Protein AF-A0AA42XKY0-F1 (afdb_monomer)

Mean predicted aligned error: 11.55 Å

Solvent-accessible surface area (backbone atoms only — not comparable to full-atom values): 4219 Å² total; per-residue (Å²): 135,84,59,68,40,84,42,64,51,79,91,37,48,40,83,89,78,75,45,59,81,50,78,43,79,40,73,57,78,68,96,60,78,87,76,53,69,67,60,54,49,53,55,51,52,54,54,51,49,54,52,50,52,56,50,51,53,52,52,51,52,53,54,60,79,73,108

Foldseek 3Di:
DFDWDWDADPVQQDPVVRDGNDTDTDGDDDPDPDDDPVNVVVVVVVVVVVVVVVVVVVVVVVVVVVD

Radius of gyration: 26.75 Å; Cα 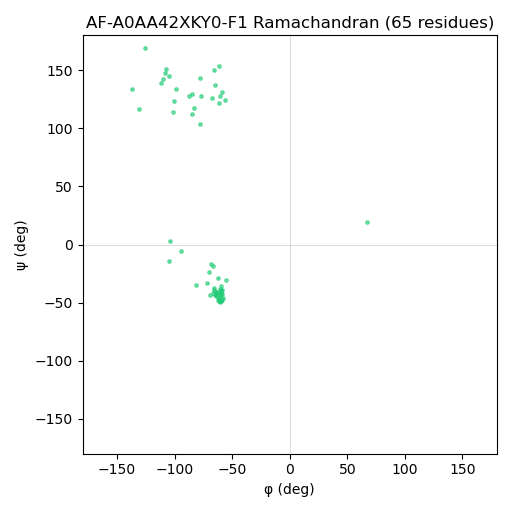contacts (8 Å, |Δi|>4): 39; chains: 1; bounding box: 48×26×71 Å

Secondary structure (DSSP, 8-state):
-PPEEEEE-GGGEETTTTEESSEEEEEPPPSSPPPPHHHHHHHHHHHHHHHHHHHHHHHHHHHHHT-

pLDDT: mean 85.12, std 10.11, range [51.28, 97.81]

Structure (mmCIF, N/CA/C/O backbone):
data_AF-A0AA42XKY0-F1
#
_entry.id   AF-A0AA42XKY0-F1
#
loop_
_atom_site.group_PDB
_atom_site.id
_atom_site.type_symbol
_atom_site.label_atom_id
_atom_site.label_alt_id
_atom_site.label_comp_id
_atom_site.label_asym_id
_atom_site.label_entity_id
_atom_site.label_seq_id
_atom_site.pdbx_PDB_ins_code
_atom_site.Cartn_x
_atom_site.Cartn_y
_atom_site.Cartn_z
_atom_site.occupancy
_atom_site.B_iso_or_equiv
_atom_site.auth_seq_id
_atom_site.auth_comp_id
_atom_site.auth_asym_id
_atom_site.auth_atom_id
_atom_site.pdbx_PDB_model_num
ATOM 1 N N . MET A 1 1 ? -5.503 -2.699 -18.856 1.00 51.28 1 MET A N 1
ATOM 2 C CA . MET A 1 1 ? -5.171 -2.249 -20.226 1.00 51.28 1 MET A CA 1
ATOM 3 C C . MET A 1 1 ? -4.009 -1.281 -20.103 1.00 51.28 1 MET A C 1
ATOM 5 O O . MET A 1 1 ? -4.145 -0.330 -19.346 1.00 51.28 1 MET A O 1
ATOM 9 N N . ALA A 1 2 ? -2.866 -1.557 -20.731 1.00 66.81 2 ALA A N 1
ATOM 10 C CA . ALA A 1 2 ? -1.710 -0.662 -20.683 1.00 66.81 2 ALA A CA 1
ATOM 11 C C . ALA A 1 2 ? -1.855 0.414 -21.767 1.00 66.81 2 ALA A C 1
ATOM 13 O O . ALA A 1 2 ? -2.127 0.084 -22.921 1.00 66.81 2 ALA A O 1
ATOM 14 N N . VAL A 1 3 ? -1.699 1.684 -21.394 1.00 77.12 3 VAL A N 1
ATOM 15 C CA . VAL A 1 3 ? -1.595 2.787 -22.357 1.00 77.12 3 VAL A CA 1
ATOM 16 C C . VAL A 1 3 ? -0.181 2.756 -22.927 1.00 77.12 3 VAL A C 1
ATOM 18 O O . VAL A 1 3 ? 0.789 2.689 -22.171 1.00 77.12 3 VAL A O 1
ATOM 21 N N . LEU A 1 4 ? -0.068 2.744 -24.252 1.00 82.12 4 LEU A N 1
ATOM 22 C CA . LEU A 1 4 ? 1.211 2.770 -24.955 1.00 82.12 4 LEU A CA 1
ATOM 23 C C . LEU A 1 4 ? 1.493 4.201 -25.399 1.00 82.12 4 LEU A C 1
ATOM 25 O O . LEU A 1 4 ? 0.611 4.858 -25.954 1.00 82.12 4 LEU A O 1
ATOM 29 N N . ILE A 1 5 ? 2.718 4.665 -25.175 1.00 82.25 5 ILE A N 1
ATOM 30 C CA . ILE A 1 5 ? 3.175 5.969 -25.657 1.00 82.25 5 ILE A CA 1
ATOM 31 C C . ILE A 1 5 ? 4.202 5.775 -26.777 1.00 82.25 5 ILE A C 1
ATOM 33 O O . ILE A 1 5 ? 5.012 4.841 -26.707 1.00 82.25 5 ILE A O 1
ATOM 37 N N . PRO A 1 6 ? 4.176 6.630 -27.815 1.00 84.81 6 PRO A N 1
ATOM 38 C CA . PRO A 1 6 ? 5.217 6.630 -28.825 1.00 84.81 6 PRO A CA 1
ATOM 39 C C . PRO A 1 6 ? 6.519 7.118 -28.186 1.00 84.81 6 PRO A C 1
ATOM 41 O O . PRO A 1 6 ? 6.572 8.187 -27.581 1.00 84.81 6 PRO A O 1
ATOM 44 N N . ALA A 1 7 ? 7.570 6.324 -28.324 1.00 82.12 7 ALA A N 1
ATOM 45 C CA . ALA A 1 7 ? 8.924 6.666 -27.935 1.00 82.12 7 ALA A CA 1
ATOM 46 C C . ALA A 1 7 ? 9.867 6.482 -29.123 1.00 82.12 7 ALA A C 1
ATOM 48 O O . ALA A 1 7 ? 9.509 5.932 -30.167 1.00 82.12 7 ALA A O 1
ATOM 49 N N . CYS A 1 8 ? 11.085 6.971 -28.953 1.00 84.56 8 CYS A N 1
ATOM 50 C CA . CYS A 1 8 ? 12.101 6.987 -29.984 1.00 84.56 8 CYS A CA 1
ATOM 51 C C . CYS A 1 8 ? 13.426 6.571 -29.374 1.00 84.56 8 CYS A C 1
ATOM 53 O O . CYS A 1 8 ? 13.779 7.018 -28.281 1.00 84.56 8 CYS A O 1
ATOM 55 N N . ARG A 1 9 ? 14.137 5.679 -30.057 1.00 78.44 9 ARG A N 1
ATOM 56 C CA . ARG A 1 9 ? 15.487 5.308 -29.655 1.00 78.44 9 ARG A CA 1
ATOM 57 C C . ARG A 1 9 ? 16.433 6.416 -30.106 1.00 78.44 9 ARG A C 1
ATOM 59 O O . ARG A 1 9 ? 16.270 6.961 -31.189 1.00 78.44 9 ARG A O 1
ATOM 66 N N . GLU A 1 10 ? 17.448 6.708 -29.303 1.00 76.12 10 GLU A N 1
ATOM 67 C CA . GLU A 1 10 ? 18.425 7.769 -29.595 1.00 76.12 10 GLU A CA 1
ATOM 68 C C . GLU A 1 10 ? 19.111 7.601 -30.962 1.00 76.12 10 GLU A C 1
ATOM 70 O O . GLU A 1 10 ? 19.437 8.586 -31.610 1.00 76.12 10 GLU A O 1
ATOM 75 N N . ALA A 1 11 ? 19.279 6.357 -31.427 1.00 77.81 11 ALA A N 1
ATOM 76 C CA . ALA A 1 11 ? 19.852 6.038 -32.736 1.00 77.81 11 ALA A CA 1
ATOM 77 C C . ALA A 1 11 ? 18.944 6.404 -33.928 1.00 77.81 11 ALA A C 1
ATOM 79 O O . ALA A 1 11 ? 19.444 6.586 -35.034 1.00 77.81 11 ALA A O 1
ATOM 80 N N . ASP A 1 12 ? 17.632 6.501 -33.702 1.00 75.75 12 ASP A N 1
ATOM 81 C CA . ASP A 1 12 ? 16.607 6.757 -34.723 1.00 75.75 12 ASP A CA 1
ATOM 82 C C . ASP A 1 12 ? 16.085 8.208 -34.671 1.00 75.75 12 ASP A C 1
ATOM 84 O O . ASP A 1 12 ? 15.174 8.585 -35.415 1.00 75.75 12 ASP A O 1
ATOM 88 N N . LEU A 1 13 ? 16.654 9.025 -33.778 1.00 79.69 13 LEU A N 1
ATOM 89 C CA . LEU A 1 13 ? 16.348 10.441 -33.644 1.00 79.69 13 LEU A CA 1
ATOM 90 C C . LEU A 1 13 ? 17.190 11.243 -34.640 1.00 79.69 13 LEU A C 1
ATOM 92 O O . LEU A 1 13 ? 18.405 11.370 -34.483 1.00 79.69 13 LEU A O 1
ATOM 96 N N . ASP A 1 14 ? 16.541 11.841 -35.635 1.00 79.38 14 ASP A N 1
ATOM 97 C CA . ASP A 1 14 ? 17.189 12.836 -36.480 1.00 79.38 14 ASP A CA 1
ATOM 98 C C . ASP A 1 14 ? 17.250 14.172 -35.726 1.00 79.38 14 ASP A C 1
ATOM 100 O O . ASP A 1 14 ? 16.257 14.891 -35.585 1.00 79.38 14 ASP A O 1
ATOM 104 N N . THR A 1 15 ? 18.436 14.504 -35.215 1.00 75.88 15 THR A N 1
ATOM 105 C CA . THR A 1 15 ? 18.682 15.712 -34.416 1.00 75.88 15 THR A CA 1
ATOM 106 C C . THR A 1 15 ? 18.572 17.008 -35.216 1.00 75.88 15 THR A C 1
ATOM 108 O O . THR A 1 15 ? 18.421 18.069 -34.612 1.00 75.88 15 THR A O 1
ATOM 111 N N . ALA A 1 16 ? 18.610 16.949 -36.553 1.00 78.56 16 ALA A N 1
ATOM 112 C CA . ALA A 1 16 ? 18.464 18.124 -37.407 1.00 78.56 16 ALA A CA 1
ATOM 113 C C . ALA A 1 16 ? 16.993 18.521 -37.611 1.00 78.56 16 ALA A C 1
ATOM 115 O O . ALA A 1 16 ? 16.679 19.708 -37.693 1.00 78.56 16 ALA A O 1
ATOM 116 N N . THR A 1 17 ? 16.091 17.540 -37.683 1.00 77.31 17 THR A N 1
ATOM 117 C CA . THR A 1 17 ? 14.651 17.762 -37.906 1.00 77.31 17 THR A CA 1
ATOM 118 C C . THR A 1 17 ? 13.807 17.582 -36.645 1.00 77.31 17 THR A C 1
ATOM 120 O O . THR A 1 17 ? 12.648 17.993 -36.620 1.00 77.31 17 THR A O 1
ATOM 123 N N . GLY A 1 18 ? 14.369 16.985 -35.589 1.00 72.62 18 GLY A N 1
ATOM 124 C CA . GLY A 1 18 ? 13.642 16.634 -34.370 1.00 72.62 18 GLY A CA 1
ATOM 125 C C . GLY A 1 18 ? 12.599 15.539 -34.596 1.00 72.62 18 GLY A C 1
ATOM 126 O O . GLY A 1 18 ? 11.662 15.414 -33.807 1.00 72.62 18 GLY A O 1
ATOM 127 N N . THR A 1 19 ? 12.724 14.776 -35.686 1.00 77.94 19 THR A N 1
ATOM 128 C CA . THR A 1 19 ? 11.776 13.721 -36.055 1.00 77.94 19 THR A CA 1
ATOM 129 C C . THR A 1 19 ? 12.376 12.340 -35.828 1.00 77.94 19 THR A C 1
ATOM 131 O O . THR A 1 19 ? 13.590 12.146 -35.887 1.00 77.94 19 THR A O 1
ATOM 134 N N . CYS A 1 20 ? 11.511 11.372 -35.535 1.00 82.62 20 CYS A N 1
ATOM 135 C CA . CYS A 1 20 ? 11.916 9.987 -35.332 1.00 82.62 20 CYS A CA 1
ATOM 136 C C . CYS A 1 20 ? 11.636 9.169 -36.577 1.00 82.62 20 CYS A C 1
ATOM 138 O O . CYS A 1 20 ? 10.497 9.105 -37.041 1.00 82.62 20 CYS A O 1
ATOM 140 N N . THR A 1 21 ? 12.682 8.534 -37.099 1.00 80.00 21 THR A N 1
ATOM 141 C CA . THR A 1 21 ? 12.605 7.707 -38.308 1.00 80.00 21 THR A CA 1
ATOM 142 C C . THR A 1 21 ? 11.859 6.400 -38.040 1.00 80.00 21 THR A C 1
ATOM 144 O O . THR A 1 21 ? 11.116 5.925 -38.899 1.00 80.00 21 THR A O 1
ATOM 147 N N . ALA A 1 22 ? 11.989 5.859 -36.824 1.00 79.94 22 ALA A N 1
ATOM 148 C CA . ALA A 1 22 ? 11.274 4.682 -36.350 1.00 79.94 22 ALA A CA 1
ATOM 149 C C . ALA A 1 22 ? 10.650 4.937 -34.968 1.00 79.94 22 ALA A C 1
ATOM 151 O O . ALA A 1 22 ? 11.344 5.152 -33.973 1.00 79.94 22 ALA A O 1
ATOM 152 N N . VAL A 1 23 ? 9.316 4.894 -34.901 1.00 83.06 23 VAL A N 1
ATOM 153 C CA . VAL A 1 23 ? 8.565 5.031 -33.645 1.00 83.06 23 VAL A CA 1
ATOM 154 C C . VAL A 1 23 ? 8.423 3.663 -32.987 1.00 83.06 23 VAL A C 1
ATOM 156 O O . VAL A 1 23 ? 7.933 2.716 -33.603 1.00 83.06 23 VAL A O 1
ATOM 159 N N . ILE A 1 24 ? 8.809 3.572 -31.716 1.00 84.75 24 ILE A N 1
ATOM 160 C CA . ILE A 1 24 ? 8.599 2.388 -30.880 1.00 84.75 24 ILE A CA 1
ATOM 161 C C . ILE A 1 24 ? 7.469 2.645 -29.883 1.00 84.75 24 ILE A C 1
ATOM 163 O O . ILE A 1 24 ? 7.303 3.754 -29.385 1.00 84.75 24 ILE A O 1
ATOM 167 N N . TRP A 1 25 ? 6.687 1.615 -29.573 1.00 83.00 25 TRP A N 1
ATOM 168 C CA . TRP A 1 25 ? 5.602 1.708 -28.596 1.00 83.00 25 TRP A CA 1
ATOM 169 C C . TRP A 1 25 ? 6.053 1.098 -27.279 1.00 83.00 25 TRP A C 1
ATOM 1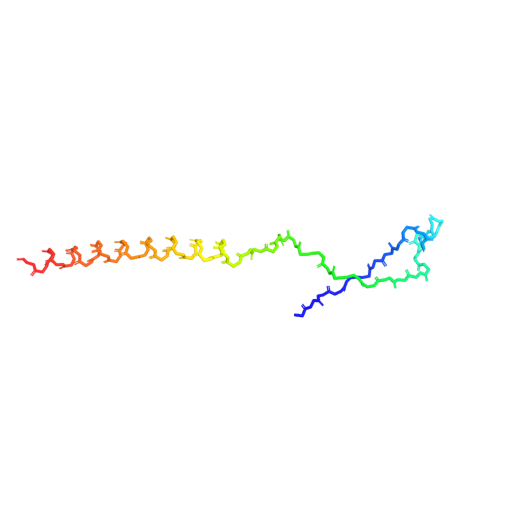71 O O . TRP A 1 25 ? 6.287 -0.108 -27.203 1.00 83.00 25 TRP A O 1
ATOM 181 N N . ILE A 1 26 ? 6.178 1.930 -26.248 1.00 82.69 26 ILE A N 1
ATOM 182 C CA . ILE A 1 26 ? 6.528 1.479 -24.899 1.00 82.69 26 ILE A CA 1
ATOM 183 C C . ILE A 1 26 ? 5.315 1.581 -23.973 1.00 82.69 26 ILE A C 1
ATOM 185 O O . ILE A 1 26 ? 4.484 2.483 -24.138 1.00 82.69 26 ILE A O 1
ATOM 189 N N . PRO A 1 27 ? 5.190 0.671 -22.990 1.00 81.56 27 PRO A N 1
ATOM 190 C CA . PRO A 1 27 ? 4.215 0.840 -21.926 1.00 81.56 27 PRO A CA 1
ATOM 191 C C . PRO A 1 27 ? 4.493 2.155 -21.205 1.00 81.56 27 PRO A C 1
ATOM 193 O O . PRO A 1 27 ? 5.636 2.446 -20.847 1.00 81.56 27 PRO A O 1
ATOM 196 N N . GLN A 1 28 ? 3.444 2.955 -21.017 1.00 80.69 28 GLN A N 1
ATOM 197 C CA . GLN A 1 28 ? 3.551 4.187 -20.256 1.00 80.69 28 GLN A CA 1
ATOM 198 C C . GLN A 1 28 ? 4.088 3.845 -18.858 1.00 80.69 28 GLN A C 1
ATOM 200 O O . GLN A 1 28 ? 3.483 3.013 -18.173 1.00 80.69 28 GLN A O 1
ATOM 205 N N . PRO A 1 29 ? 5.196 4.465 -18.419 1.00 73.69 29 PRO A N 1
ATOM 206 C CA . PRO A 1 29 ? 5.685 4.259 -17.069 1.00 73.69 29 PRO A CA 1
ATOM 207 C C . PRO A 1 29 ? 4.602 4.709 -16.086 1.00 73.69 29 PRO A C 1
ATOM 209 O O . PRO A 1 29 ? 4.052 5.810 -16.196 1.00 73.69 29 PRO A O 1
ATOM 212 N N . ALA A 1 30 ? 4.254 3.835 -15.145 1.00 76.88 30 ALA A N 1
ATOM 213 C CA . ALA A 1 30 ? 3.352 4.201 -14.068 1.00 76.88 30 ALA A CA 1
ATOM 214 C C . ALA A 1 30 ? 4.027 5.275 -13.202 1.00 76.88 30 ALA A C 1
ATOM 216 O O . ALA A 1 30 ? 5.215 5.182 -12.897 1.00 76.88 30 ALA A O 1
ATOM 217 N N . LEU A 1 31 ? 3.266 6.298 -12.803 1.00 79.12 31 LEU A N 1
ATOM 218 C CA . LEU A 1 31 ? 3.7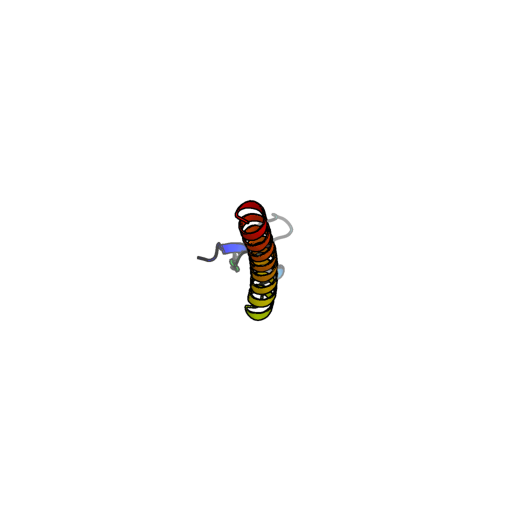66 7.353 -11.913 1.00 79.12 31 LEU A CA 1
ATOM 219 C C . LEU A 1 31 ? 4.168 6.794 -10.538 1.00 79.12 31 LEU A C 1
ATOM 221 O O . LEU A 1 31 ? 5.030 7.349 -9.864 1.00 79.12 31 LEU A O 1
ATOM 225 N N . LEU A 1 32 ? 3.514 5.710 -10.123 1.00 78.94 32 LEU A N 1
ATOM 226 C CA . LEU A 1 32 ? 3.721 5.053 -8.843 1.00 78.94 32 LEU A CA 1
ATOM 227 C C . LEU A 1 32 ? 4.369 3.685 -9.08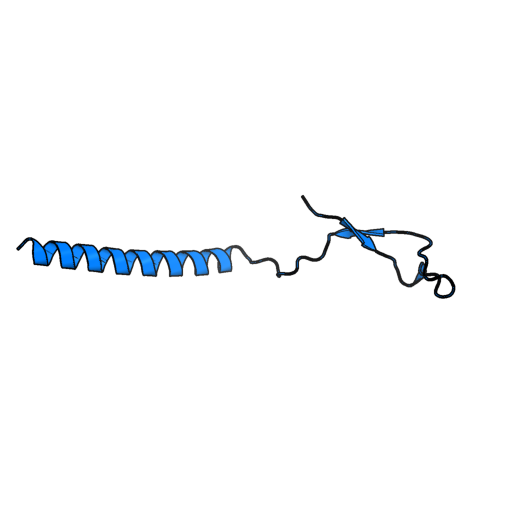0 1.00 78.94 32 LEU A C 1
ATOM 229 O O . LEU A 1 32 ? 3.961 2.991 -10.017 1.00 78.94 32 LEU A O 1
ATOM 233 N N . PRO A 1 33 ? 5.346 3.287 -8.246 1.00 78.88 33 PRO A N 1
ATOM 234 C CA . PRO A 1 33 ? 5.896 1.944 -8.298 1.00 78.88 33 PRO A CA 1
ATOM 235 C C . PRO A 1 33 ? 4.801 0.917 -8.010 1.00 78.88 33 PRO A C 1
ATOM 237 O O . PRO A 1 33 ? 3.812 1.198 -7.327 1.00 78.88 33 PRO A O 1
ATOM 240 N N . GLU A 1 34 ? 4.991 -0.284 -8.541 1.00 81.31 34 GLU A N 1
ATOM 241 C CA . GLU A 1 34 ? 4.091 -1.399 -8.286 1.00 81.31 34 GLU A CA 1
ATOM 242 C C . GLU A 1 34 ? 4.095 -1.718 -6.787 1.00 81.31 34 GLU A C 1
ATOM 244 O O . GLU A 1 34 ? 5.148 -1.956 -6.194 1.00 81.31 34 GLU A O 1
ATOM 249 N N . LEU A 1 35 ? 2.918 -1.663 -6.160 1.00 83.94 35 LEU A N 1
ATOM 250 C CA . LEU A 1 35 ? 2.779 -1.955 -4.739 1.00 83.94 35 LEU A CA 1
ATOM 251 C C . LEU A 1 35 ? 2.678 -3.477 -4.566 1.00 83.94 35 LEU A C 1
ATOM 253 O O . LEU A 1 35 ? 1.718 -4.069 -5.075 1.00 83.94 35 LEU A O 1
ATOM 257 N N . PRO A 1 36 ? 3.621 -4.132 -3.866 1.00 88.38 36 PRO A N 1
ATOM 258 C CA . PRO A 1 36 ? 3.544 -5.567 -3.661 1.00 88.38 36 PRO A CA 1
ATOM 259 C C . PRO A 1 36 ? 2.332 -5.910 -2.787 1.00 88.38 36 PRO A C 1
ATOM 261 O O . PRO A 1 36 ? 1.899 -5.138 -1.928 1.00 88.38 36 PRO A O 1
ATOM 264 N N . ILE A 1 37 ? 1.775 -7.101 -3.013 1.00 90.62 37 ILE A N 1
ATOM 265 C CA . ILE A 1 37 ? 0.551 -7.556 -2.336 1.00 90.62 37 ILE A CA 1
ATOM 266 C C . ILE A 1 37 ? 0.741 -7.588 -0.813 1.00 90.62 37 ILE A C 1
ATOM 268 O O . ILE A 1 37 ? -0.187 -7.265 -0.076 1.00 90.62 37 ILE A O 1
ATOM 272 N N . GLU A 1 38 ? 1.940 -7.935 -0.346 1.00 91.75 38 GLU A N 1
ATOM 273 C CA . GLU A 1 38 ? 2.288 -7.960 1.077 1.00 91.75 38 GLU A CA 1
ATOM 274 C C . GLU A 1 38 ? 2.131 -6.578 1.732 1.00 91.75 38 GLU A C 1
ATOM 276 O O . GLU A 1 38 ? 1.438 -6.449 2.745 1.00 91.75 38 GLU A O 1
ATOM 281 N N . ASP A 1 39 ? 2.669 -5.527 1.107 1.00 89.12 39 ASP A N 1
ATOM 282 C CA . ASP A 1 39 ? 2.557 -4.156 1.615 1.00 89.12 39 ASP A CA 1
ATOM 283 C C . ASP A 1 39 ? 1.105 -3.663 1.580 1.00 89.12 39 ASP A C 1
ATOM 285 O O . ASP A 1 39 ? 0.622 -3.035 2.528 1.00 89.12 39 ASP A O 1
ATOM 289 N N . ALA A 1 40 ? 0.366 -4.002 0.519 1.00 90.81 40 ALA A N 1
ATOM 290 C CA . ALA A 1 40 ? -1.054 -3.679 0.410 1.00 90.81 40 ALA A CA 1
ATOM 291 C C . ALA A 1 40 ? -1.877 -4.325 1.542 1.00 90.81 40 ALA A C 1
ATOM 293 O O . ALA A 1 40 ? -2.739 -3.676 2.146 1.00 90.81 40 ALA A O 1
ATOM 294 N N . GLN A 1 41 ? -1.593 -5.590 1.866 1.00 94.12 41 GLN A N 1
ATOM 295 C CA . GLN A 1 41 ? -2.242 -6.308 2.963 1.00 94.12 41 GLN A CA 1
ATOM 296 C C . GLN A 1 41 ? -1.877 -5.719 4.323 1.00 94.12 41 GLN A C 1
ATOM 298 O O . GLN A 1 41 ? -2.761 -5.550 5.166 1.00 94.12 41 GLN A O 1
ATOM 303 N N . ALA A 1 42 ? -0.608 -5.362 4.531 1.00 96.19 42 ALA A N 1
ATOM 304 C CA . ALA A 1 42 ? -0.162 -4.730 5.763 1.00 96.19 42 ALA A CA 1
ATOM 305 C C . ALA A 1 42 ? -0.922 -3.419 6.015 1.00 96.19 42 ALA A C 1
ATOM 307 O O . ALA A 1 42 ? -1.472 -3.228 7.103 1.00 96.19 42 ALA A O 1
ATOM 308 N N . ILE A 1 43 ? -1.036 -2.552 5.003 1.00 94.56 43 ILE A N 1
ATOM 309 C CA . ILE A 1 43 ? -1.787 -1.291 5.100 1.00 94.56 43 ILE A CA 1
ATOM 310 C C . ILE A 1 43 ? -3.267 -1.565 5.400 1.00 94.56 43 ILE A C 1
ATOM 312 O O . ILE A 1 43 ? -3.825 -0.996 6.344 1.00 94.56 43 ILE A O 1
ATOM 316 N N . GLY A 1 44 ? -3.896 -2.478 4.654 1.00 95.62 44 GLY A N 1
ATOM 317 C CA . GLY A 1 44 ? -5.299 -2.849 4.857 1.00 95.62 44 GLY A CA 1
ATOM 318 C C . GLY A 1 44 ? -5.580 -3.381 6.266 1.00 95.62 44 GLY A C 1
ATOM 319 O O . GLY A 1 44 ? -6.550 -2.970 6.907 1.00 95.62 44 GLY A O 1
ATOM 320 N N . ALA A 1 45 ? -4.696 -4.230 6.796 1.00 96.56 45 ALA A N 1
ATOM 321 C CA . ALA A 1 45 ? -4.822 -4.796 8.136 1.00 96.56 45 ALA A CA 1
ATOM 322 C C . ALA A 1 45 ? -4.744 -3.721 9.23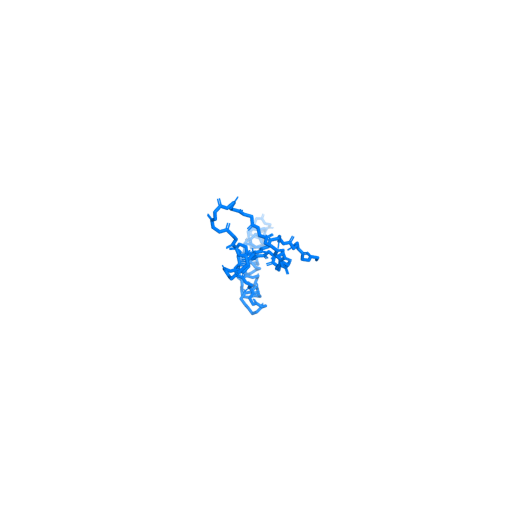1 1.00 96.56 45 ALA A C 1
ATOM 324 O O . ALA A 1 45 ? -5.524 -3.751 10.186 1.00 96.56 45 ALA A O 1
ATOM 325 N N . LYS A 1 46 ? -3.845 -2.737 9.092 1.00 97.00 46 LYS A N 1
ATOM 326 C CA . LYS A 1 46 ? -3.746 -1.622 10.049 1.00 97.00 46 LYS A CA 1
ATOM 327 C C . LYS A 1 46 ? -5.009 -0.764 10.049 1.00 97.00 46 LYS A C 1
ATOM 329 O O . LYS A 1 46 ? -5.496 -0.407 11.121 1.00 97.00 46 LYS A O 1
ATOM 334 N N . ILE A 1 47 ? -5.568 -0.480 8.873 1.00 97.25 47 ILE A N 1
ATOM 335 C CA . ILE A 1 47 ? -6.823 0.275 8.750 1.00 97.25 47 ILE A CA 1
ATOM 336 C C . ILE A 1 47 ? -7.968 -0.489 9.425 1.00 97.25 47 ILE A C 1
ATOM 338 O O . ILE A 1 47 ? -8.689 0.082 10.243 1.00 97.25 47 ILE A O 1
ATOM 342 N N . ALA A 1 48 ? -8.108 -1.786 9.144 1.00 97.69 48 ALA A N 1
ATOM 343 C CA . ALA A 1 48 ? -9.143 -2.621 9.750 1.00 97.69 48 ALA A CA 1
ATOM 344 C C . ALA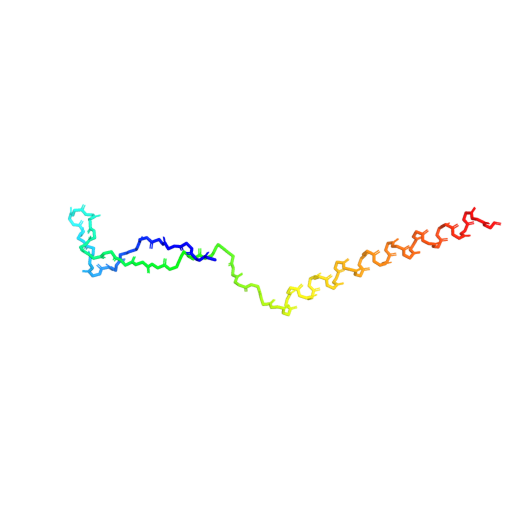 A 1 48 ? -9.036 -2.666 11.285 1.00 97.69 48 ALA A C 1
ATOM 346 O O . ALA A 1 48 ? -10.051 -2.587 11.979 1.00 97.69 48 ALA A O 1
ATOM 347 N N . LEU A 1 49 ? -7.814 -2.721 11.823 1.00 97.44 49 LEU A N 1
ATOM 348 C CA . LEU A 1 49 ? -7.571 -2.711 13.266 1.00 97.44 49 LEU A CA 1
ATOM 349 C C . LEU A 1 49 ? -8.069 -1.413 13.915 1.00 97.44 49 LEU A C 1
ATOM 351 O O . LEU A 1 49 ? -8.755 -1.470 14.935 1.00 97.44 49 LEU A O 1
ATOM 355 N N . LEU A 1 50 ? -7.793 -0.250 13.315 1.00 97.81 50 LEU A N 1
ATOM 356 C CA . LEU A 1 50 ? -8.278 1.038 13.833 1.00 97.81 50 LEU A CA 1
ATOM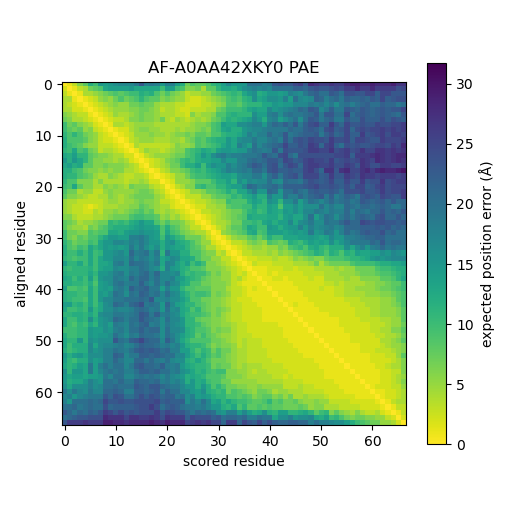 357 C C . LEU A 1 50 ? -9.810 1.090 13.892 1.00 97.81 50 LEU A C 1
ATOM 359 O O . LEU A 1 50 ? -10.383 1.526 14.894 1.00 97.81 50 LEU A O 1
ATOM 363 N N . TRP A 1 51 ? -10.479 0.591 12.851 1.00 97.75 51 TRP A N 1
ATOM 364 C CA . TRP A 1 51 ? -11.938 0.482 12.826 1.00 97.75 51 TRP A CA 1
ATOM 365 C C . TRP A 1 51 ? -12.472 -0.470 13.895 1.00 97.75 51 TRP A C 1
ATOM 367 O O . TRP A 1 51 ? -13.451 -0.141 14.570 1.00 97.75 51 TRP A O 1
ATOM 377 N N . ALA A 1 52 ? -11.821 -1.618 14.087 1.00 97.31 52 ALA A N 1
ATOM 378 C CA . ALA A 1 52 ? -12.199 -2.586 15.110 1.00 97.31 52 ALA A CA 1
ATOM 379 C C . ALA A 1 52 ? -12.101 -1.980 16.517 1.00 97.31 52 ALA A C 1
ATOM 381 O O . ALA A 1 52 ? -13.045 -2.081 17.299 1.00 97.31 52 ALA A O 1
ATOM 382 N N . VAL A 1 53 ? -11.006 -1.277 16.818 1.00 97.69 53 VAL A N 1
ATOM 383 C CA . VAL A 1 53 ? -10.822 -0.592 18.104 1.00 97.69 53 VAL A CA 1
ATOM 384 C C . VAL A 1 53 ? -11.917 0.454 18.319 1.00 97.69 53 VAL A C 1
ATOM 386 O O . VAL A 1 53 ? -12.590 0.439 19.351 1.00 97.69 53 VAL A O 1
ATOM 389 N N . ALA A 1 54 ? -12.167 1.317 17.331 1.00 96.75 54 ALA A N 1
ATOM 390 C CA . ALA A 1 54 ? -13.227 2.321 17.417 1.00 96.75 54 ALA A CA 1
ATOM 391 C C . ALA A 1 54 ? -14.615 1.693 17.644 1.00 96.75 54 ALA A C 1
ATOM 393 O O . ALA A 1 54 ? -15.422 2.213 18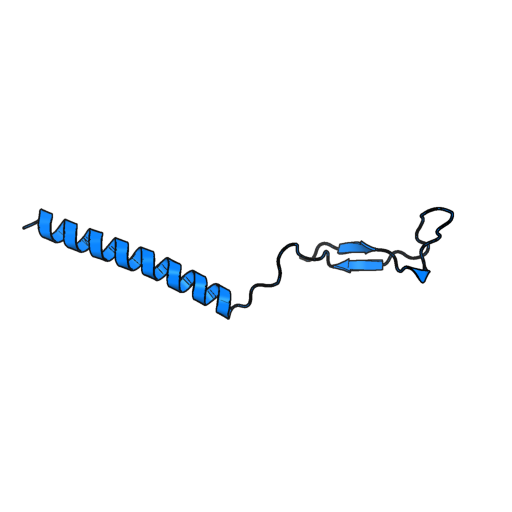.418 1.00 96.75 54 ALA A O 1
ATOM 394 N N . TYR A 1 55 ? -14.897 0.560 16.998 1.00 97.19 55 TYR A N 1
ATOM 395 C CA . TYR A 1 55 ? -16.144 -0.175 17.178 1.00 97.19 55 TYR A CA 1
ATOM 396 C C . TYR A 1 55 ? -16.288 -0.741 18.596 1.00 97.19 55 TYR A C 1
ATOM 398 O O . TYR A 1 55 ? -17.342 -0.581 19.212 1.00 97.19 55 TYR A O 1
ATOM 406 N N . VAL A 1 56 ? -15.223 -1.323 19.153 1.00 97.25 56 VAL A N 1
ATOM 407 C CA . VAL A 1 56 ? -15.213 -1.827 20.535 1.00 97.25 56 VAL A CA 1
ATOM 408 C C . VAL A 1 56 ? -15.491 -0.702 21.531 1.00 97.25 56 VAL A C 1
ATOM 410 O O . VAL A 1 56 ? -16.357 -0.854 22.391 1.00 97.25 56 VAL A O 1
ATOM 413 N N . PHE A 1 57 ? -14.850 0.461 21.383 1.00 96.25 57 PHE A N 1
ATOM 414 C CA . PHE A 1 57 ? -15.134 1.618 22.240 1.00 96.25 57 PHE A CA 1
ATOM 415 C C . PHE A 1 57 ? -16.598 2.068 22.158 1.00 96.25 57 PHE A C 1
ATOM 417 O O . PHE A 1 57 ? -17.213 2.363 23.185 1.00 96.25 57 PHE A O 1
ATOM 424 N N . ARG A 1 58 ? -17.189 2.077 20.956 1.00 95.88 58 ARG A N 1
ATOM 425 C CA . ARG A 1 58 ? -18.619 2.386 20.785 1.00 95.88 58 ARG A CA 1
ATOM 426 C C . ARG A 1 58 ? -19.512 1.369 21.491 1.00 95.88 58 ARG A C 1
ATOM 428 O O . ARG A 1 58 ? -20.490 1.768 22.120 1.00 95.88 58 ARG A O 1
ATOM 435 N N . LEU A 1 59 ? -19.183 0.079 21.417 1.00 95.12 59 LEU A N 1
ATOM 436 C CA . LEU A 1 59 ? -19.935 -0.968 22.109 1.00 95.12 59 LEU A CA 1
ATOM 437 C C . LEU A 1 59 ? -19.861 -0.820 23.628 1.00 95.12 59 LEU A C 1
ATOM 439 O O . LEU A 1 59 ? -20.894 -0.910 24.290 1.00 95.12 59 LEU A O 1
ATOM 443 N N . ILE A 1 60 ? -18.670 -0.557 24.171 1.00 95.12 60 ILE A N 1
ATOM 444 C CA . ILE A 1 60 ? -18.474 -0.350 25.611 1.00 95.12 60 ILE A CA 1
ATOM 445 C C . ILE A 1 60 ? -19.293 0.851 26.081 1.00 95.12 60 ILE A C 1
ATOM 447 O O . ILE A 1 60 ? -20.056 0.737 27.036 1.00 95.12 60 ILE A O 1
ATOM 451 N N . ARG A 1 61 ? -19.204 1.983 25.374 1.00 93.50 61 ARG A N 1
ATOM 452 C CA . ARG A 1 61 ? -19.980 3.182 25.708 1.00 93.50 61 ARG A CA 1
ATOM 453 C C . ARG A 1 61 ? -21.482 2.906 25.709 1.00 93.50 61 ARG A C 1
ATOM 455 O O . ARG A 1 61 ? -22.159 3.255 26.668 1.00 93.50 61 ARG A O 1
ATOM 462 N N . LYS A 1 62 ? -21.986 2.220 24.678 1.00 91.62 62 LYS A N 1
ATOM 463 C CA . LYS A 1 62 ? -23.401 1.843 24.597 1.00 91.62 62 LYS A CA 1
ATOM 464 C C . LYS A 1 62 ? -23.818 0.943 25.762 1.00 91.62 62 LYS A C 1
ATOM 466 O O . LYS A 1 62 ? -24.919 1.088 26.273 1.00 91.62 62 LYS A O 1
ATOM 471 N N . LYS A 1 63 ? -22.953 0.017 26.188 1.00 89.56 63 LYS A N 1
ATOM 472 C CA . LYS A 1 63 ? -23.220 -0.848 27.344 1.00 89.56 63 LYS A CA 1
ATOM 473 C C . LYS A 1 63 ? -23.285 -0.070 28.657 1.00 89.56 63 LYS A C 1
ATOM 475 O O . LYS A 1 63 ? -24.127 -0.401 29.479 1.00 89.56 63 LYS A O 1
ATOM 480 N N . ILE A 1 64 ? -22.442 0.946 28.830 1.00 91.00 64 ILE A N 1
ATOM 481 C CA . ILE A 1 64 ? -22.453 1.807 30.020 1.00 91.00 64 ILE A CA 1
ATOM 482 C C . ILE A 1 64 ? -23.708 2.689 30.046 1.00 91.00 64 ILE A C 1
ATOM 484 O O . ILE A 1 64 ? -24.344 2.783 31.082 1.00 91.00 64 ILE A O 1
ATOM 488 N N . GLU A 1 65 ? -24.105 3.286 28.918 1.00 81.00 65 GLU A N 1
ATOM 489 C CA . GLU A 1 65 ? -25.315 4.129 28.831 1.00 81.00 65 GLU A CA 1
ATOM 490 C C . GLU A 1 65 ? -26.630 3.343 29.030 1.00 81.00 65 GLU A C 1
ATOM 492 O O . GLU A 1 65 ? -27.669 3.944 29.287 1.00 81.00 65 GLU A O 1
ATOM 497 N N . GLN A 1 66 ? -26.607 2.014 28.880 1.00 68.00 66 GLN A N 1
ATOM 498 C CA . GLN A 1 66 ? -27.773 1.137 29.059 1.00 68.00 66 GLN A CA 1
ATOM 499 C C . GLN A 1 66 ? -27.899 0.532 30.468 1.00 68.00 66 GLN A C 1
ATOM 501 O O . GLN A 1 66 ? -28.884 -0.166 30.715 1.00 68.00 66 GLN 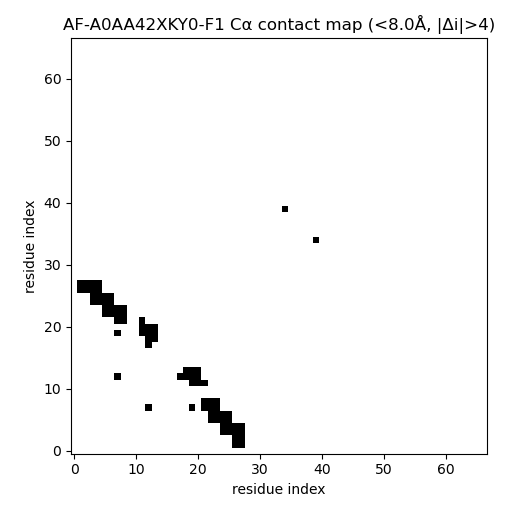A O 1
ATOM 506 N N . SER A 1 67 ? -26.915 0.740 31.349 1.00 55.38 67 SER A N 1
ATOM 507 C CA . SER A 1 67 ? -26.925 0.272 32.743 1.00 55.38 67 SER A CA 1
ATOM 508 C C . SER A 1 67 ? -27.354 1.372 33.700 1.00 55.38 67 SER A C 1
ATOM 510 O O . SER A 1 67 ? -27.844 0.976 34.780 1.00 55.38 67 SER A O 1
#

Sequence (67 aa):
MAVLIPACREADLDTATGTCTAVIWIPQPALLPELPIEDAQAIGAKIALLWAVAYVFRLIRKKIEQS